Protein AF-A0A527XPR0-F1 (afdb_monomer)

Sequence (99 aa):
IDGFNDLVHQSSIYLTGLSDRNYFDVRAMRFEVQEDTLSSDPTSRSAKQPWVLPSFDYAYIPDTSVAGGQLSFNVNARVISRNRLDAVLTDIKNPDSIN

Secondary structure (DSSP, 8-state):
-TTTT-SEEEEEEEEEEEETTEEEEEEEEEEEE--SS-TTSTT-SGGG--EEEEEEEEEE--SS-BTTB---EEEEEE-------------TT-TT---

Foldseek 3Di:
DPCPPPQKDKDKDKDWDDDPFKIKIKMWMFMAGDDPDDPPDPPDCRVFGWGFHIKIWIKDWDPDADVNHTDIDIDIDGDTDGDDPPDPPPPPPDPPDDD

Mean predicted aligned error: 11.73 Å

Radius of gyration: 22.62 Å; Cα contacts (8 Å, |Δi|>4): 155; chains: 1; bounding box: 53×26×61 Å

pLDDT: mean 78.71, std 13.64, range [49.31, 96.5]

Structure (mmCIF, N/CA/C/O backbone):
data_AF-A0A527XPR0-F1
#
_entry.id   AF-A0A527XPR0-F1
#
loop_
_ato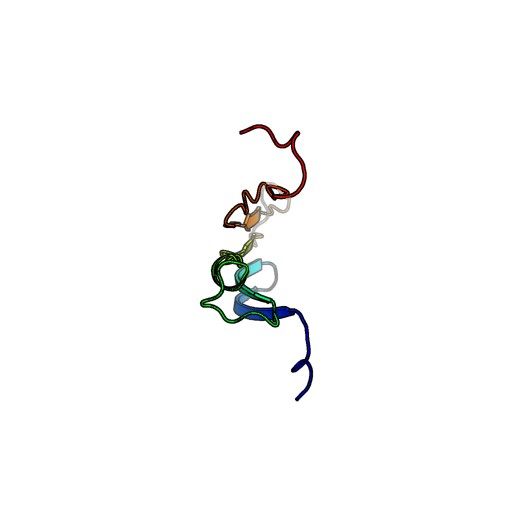m_site.group_PDB
_atom_site.id
_atom_site.type_symbol
_atom_site.label_atom_id
_atom_site.label_alt_id
_atom_site.label_comp_id
_atom_site.label_asym_id
_atom_site.label_entity_id
_atom_site.label_seq_id
_atom_site.pdbx_PDB_ins_code
_atom_site.Cartn_x
_atom_site.Cartn_y
_atom_site.Cartn_z
_atom_site.occupancy
_atom_site.B_iso_or_equiv
_atom_site.auth_seq_id
_atom_site.auth_comp_id
_atom_site.auth_asym_id
_atom_site.auth_atom_id
_atom_site.pdbx_PDB_model_num
ATOM 1 N N . ILE A 1 1 ? -9.382 -5.706 -28.405 1.00 66.50 1 ILE A N 1
ATOM 2 C CA . ILE A 1 1 ? -9.232 -5.670 -26.933 1.00 66.50 1 ILE A CA 1
ATOM 3 C C . ILE A 1 1 ? -8.922 -4.233 -26.588 1.00 66.50 1 ILE A C 1
ATOM 5 O O . ILE A 1 1 ? -8.079 -3.650 -27.262 1.00 66.50 1 ILE A O 1
ATOM 9 N N . ASP A 1 2 ? -9.653 -3.662 -25.641 1.00 77.75 2 ASP A N 1
ATOM 10 C CA . ASP A 1 2 ? -9.445 -2.274 -25.235 1.00 77.75 2 ASP A CA 1
ATOM 11 C C . ASP A 1 2 ? -8.067 -2.111 -24.574 1.00 77.75 2 ASP A C 1
ATOM 13 O O . ASP A 1 2 ? -7.602 -3.026 -23.894 1.00 77.75 2 ASP A O 1
ATOM 17 N N . GLY A 1 3 ? -7.387 -0.995 -24.840 1.00 70.12 3 GLY A N 1
ATOM 18 C CA . GLY A 1 3 ? -6.057 -0.687 -24.295 1.00 70.12 3 GLY A CA 1
ATOM 19 C C . GLY A 1 3 ? -4.876 -1.486 -24.868 1.00 70.12 3 GLY A C 1
ATOM 20 O O . GLY A 1 3 ? -3.742 -1.272 -24.464 1.00 70.12 3 GLY A O 1
ATOM 21 N N . PHE A 1 4 ? -5.081 -2.389 -25.838 1.00 75.00 4 PHE A N 1
ATOM 22 C CA . PHE A 1 4 ? -3.998 -3.230 -26.389 1.00 75.00 4 PHE A CA 1
ATOM 23 C C . PHE A 1 4 ? -2.815 -2.427 -26.971 1.00 75.00 4 PHE A C 1
ATOM 25 O O . PHE A 1 4 ? -1.663 -2.825 -26.808 1.00 75.00 4 PHE A O 1
ATOM 32 N N . ASN A 1 5 ? -3.103 -1.288 -27.609 1.00 79.50 5 ASN A N 1
ATOM 33 C CA . ASN A 1 5 ? -2.101 -0.405 -28.221 1.00 79.50 5 ASN A CA 1
ATOM 34 C C . ASN A 1 5 ? -1.617 0.707 -27.275 1.00 79.50 5 ASN A C 1
ATOM 36 O O . ASN A 1 5 ? -0.994 1.667 -27.731 1.00 79.50 5 ASN A O 1
ATOM 40 N N . ASP A 1 6 ? -1.942 0.630 -25.983 1.00 82.69 6 ASP A N 1
ATOM 41 C CA . ASP A 1 6 ? -1.525 1.656 -25.038 1.00 82.69 6 ASP A CA 1
ATOM 42 C C . ASP A 1 6 ? -0.013 1.595 -24.825 1.00 82.69 6 ASP A C 1
ATOM 44 O O . ASP A 1 6 ? 0.582 0.529 -24.655 1.00 82.69 6 ASP A O 1
ATOM 48 N N . LEU A 1 7 ? 0.606 2.774 -24.795 1.00 78.88 7 LEU A N 1
ATOM 49 C CA . LEU A 1 7 ? 2.042 2.921 -24.573 1.00 78.88 7 LEU A CA 1
ATOM 50 C C . LEU A 1 7 ? 2.468 2.419 -23.186 1.00 78.88 7 LEU A C 1
ATOM 52 O O . LEU A 1 7 ? 3.611 2.011 -23.000 1.00 78.88 7 LEU A O 1
ATOM 56 N N . VAL A 1 8 ? 1.572 2.472 -22.199 1.00 80.81 8 VAL A N 1
ATOM 57 C CA . VAL A 1 8 ? 1.853 2.080 -20.816 1.00 80.81 8 VAL A CA 1
ATOM 58 C C . VAL A 1 8 ? 0.783 1.117 -20.329 1.00 80.81 8 VAL A C 1
ATOM 60 O O . VAL A 1 8 ? -0.395 1.457 -20.293 1.00 80.81 8 VAL A O 1
ATOM 63 N N . HIS A 1 9 ? 1.219 -0.052 -19.875 1.00 82.12 9 HIS A N 1
ATOM 64 C CA . HIS A 1 9 ? 0.389 -1.072 -19.248 1.00 82.12 9 HIS A CA 1
ATOM 65 C C . HIS A 1 9 ? 0.656 -1.101 -17.752 1.00 82.12 9 HIS A C 1
ATOM 67 O O . HIS A 1 9 ? 1.803 -1.131 -17.308 1.00 82.12 9 HIS A O 1
ATOM 73 N N . GLN A 1 10 ? -0.405 -1.107 -16.954 1.00 84.25 10 GLN A N 1
ATOM 74 C CA . GLN A 1 10 ? -0.304 -1.168 -15.501 1.00 84.25 10 GLN A CA 1
ATOM 75 C C . GLN A 1 10 ? -0.953 -2.450 -14.989 1.00 84.25 10 GLN A C 1
ATOM 77 O O . GLN A 1 10 ? -2.150 -2.664 -15.155 1.00 84.25 10 GLN A O 1
ATOM 82 N N . SER A 1 11 ? -0.173 -3.266 -14.288 1.00 85.44 11 SER A N 1
ATOM 83 C CA . SER A 1 11 ? -0.670 -4.411 -13.525 1.00 85.44 11 SER A CA 1
ATOM 84 C C . SER A 1 11 ? -0.683 -4.072 -12.038 1.00 85.44 11 SER A C 1
ATOM 86 O O . SER A 1 11 ? 0.304 -3.557 -11.513 1.00 85.44 11 SER A O 1
ATOM 88 N N . SER A 1 12 ? -1.775 -4.374 -11.336 1.00 87.88 12 SER A N 1
ATOM 89 C CA . SER A 1 12 ? -1.876 -4.148 -9.891 1.00 87.88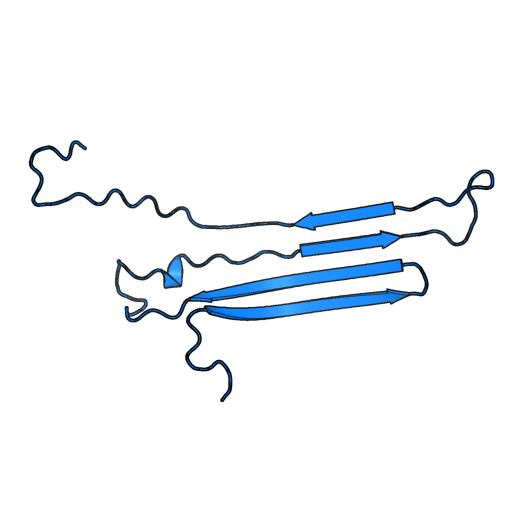 12 SER A CA 1
ATOM 90 C C . SER A 1 12 ? -2.502 -5.326 -9.163 1.00 87.88 12 SER A C 1
ATOM 92 O O . SER A 1 12 ? -3.502 -5.875 -9.616 1.00 87.88 12 SER A O 1
ATOM 94 N N . ILE A 1 13 ? -1.953 -5.638 -7.992 1.00 90.19 13 ILE A N 1
ATOM 95 C CA . ILE A 1 13 ? -2.565 -6.522 -6.999 1.00 90.19 13 ILE A CA 1
ATOM 96 C C . ILE A 1 13 ? -2.798 -5.720 -5.724 1.00 90.19 13 ILE A C 1
ATOM 98 O O . ILE A 1 13 ? -1.956 -4.907 -5.335 1.00 90.19 13 ILE A O 1
ATOM 102 N N . TYR A 1 14 ? -3.948 -5.921 -5.093 1.00 93.44 14 TYR A N 1
ATOM 103 C CA . TYR A 1 14 ? -4.326 -5.180 -3.900 1.00 93.44 14 TYR A CA 1
ATOM 104 C C . TYR A 1 14 ? -5.164 -6.027 -2.950 1.00 93.44 14 TYR A C 1
ATOM 106 O O . TYR A 1 14 ? -5.827 -6.982 -3.359 1.00 93.44 14 TYR A O 1
ATOM 114 N N . LEU A 1 15 ? -5.124 -5.644 -1.677 1.00 95.44 15 LEU A N 1
ATOM 115 C CA . LEU A 1 15 ? -6.026 -6.115 -0.640 1.00 95.44 15 LEU A CA 1
ATOM 116 C C . LEU A 1 15 ? -6.552 -4.896 0.113 1.00 95.44 15 LEU A C 1
ATOM 118 O O . LEU A 1 15 ? -5.775 -4.121 0.669 1.00 95.44 15 LEU A O 1
ATOM 122 N N . THR A 1 16 ? -7.873 -4.768 0.143 1.00 96.50 16 THR A N 1
ATOM 123 C CA . THR A 1 16 ? -8.569 -3.689 0.841 1.00 96.50 16 THR A CA 1
ATOM 124 C C . THR A 1 16 ? -9.489 -4.301 1.885 1.00 96.50 16 THR A C 1
ATOM 126 O O . THR A 1 16 ? -10.242 -5.230 1.585 1.00 96.50 16 THR A O 1
ATOM 129 N N . GLY A 1 17 ? -9.452 -3.772 3.103 1.00 96.25 17 GLY A N 1
ATOM 130 C CA . GLY A 1 17 ? -10.447 -4.055 4.130 1.00 96.25 17 GLY A CA 1
ATOM 131 C C . GLY A 1 17 ? -11.175 -2.784 4.518 1.00 96.25 17 GLY A C 1
ATOM 132 O O . GLY A 1 17 ? -10.545 -1.764 4.792 1.00 96.25 17 GLY A O 1
ATOM 133 N N . LEU A 1 18 ? -12.501 -2.863 4.551 1.00 96.00 18 LEU A N 1
ATOM 134 C CA . LEU A 1 18 ? -13.379 -1.775 4.959 1.00 96.00 18 LEU A CA 1
ATOM 135 C C . LEU A 1 18 ? -14.168 -2.198 6.197 1.00 96.00 18 LEU A C 1
ATOM 137 O O . LEU A 1 18 ? -14.630 -3.332 6.307 1.00 96.00 18 LEU A O 1
ATOM 141 N N . SER A 1 19 ? -14.329 -1.256 7.110 1.00 91.06 19 SER A N 1
ATOM 142 C CA . SER A 1 19 ? -15.214 -1.305 8.269 1.00 91.06 19 SER A CA 1
ATOM 143 C C . SER A 1 19 ? -15.822 0.092 8.432 1.00 91.06 19 SER A C 1
ATOM 145 O O . SER A 1 19 ? -15.305 1.039 7.844 1.00 91.06 19 SER 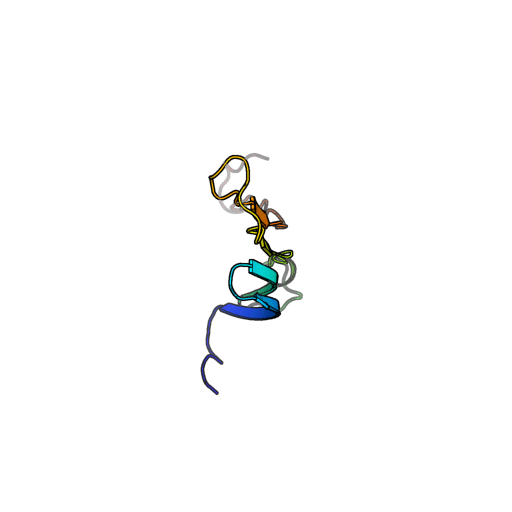A O 1
ATOM 147 N N . ASP A 1 20 ? -16.895 0.244 9.213 1.00 90.12 20 ASP A N 1
ATOM 148 C CA . ASP A 1 20 ? -17.680 1.489 9.313 1.00 90.12 20 ASP A CA 1
ATOM 149 C C . ASP A 1 20 ? -16.827 2.765 9.341 1.00 90.12 20 ASP A C 1
ATOM 151 O O . ASP A 1 20 ? -17.090 3.719 8.611 1.00 90.12 20 ASP A O 1
ATOM 155 N N . ARG A 1 21 ? -15.793 2.780 10.190 1.00 91.50 21 ARG A N 1
ATOM 156 C CA . ARG A 1 21 ? -14.953 3.961 10.445 1.00 91.50 21 ARG A CA 1
ATOM 157 C C . ARG A 1 21 ? -13.472 3.730 10.156 1.00 91.50 21 ARG A C 1
ATOM 159 O O . ARG A 1 21 ? -12.664 4.624 10.389 1.00 91.50 21 ARG A O 1
ATOM 166 N N . ASN A 1 22 ? -13.119 2.537 9.682 1.00 93.75 22 ASN A N 1
ATOM 167 C CA . ASN A 1 22 ? -11.738 2.087 9.543 1.00 93.75 22 ASN A CA 1
ATOM 168 C C . ASN A 1 22 ? -11.514 1.500 8.155 1.00 93.75 22 ASN A C 1
ATOM 170 O O . ASN A 1 22 ? -12.379 0.806 7.621 1.00 93.75 22 ASN A O 1
ATOM 174 N N . TYR A 1 23 ? -10.327 1.705 7.602 1.00 96.06 23 TYR A N 1
ATOM 175 C CA . TYR A 1 23 ? -9.926 1.010 6.389 1.00 96.06 23 TYR A CA 1
ATOM 176 C C . TYR A 1 23 ? -8.448 0.663 6.425 1.00 96.06 23 TYR A C 1
ATOM 178 O O . TYR A 1 23 ? -7.648 1.339 7.075 1.00 96.06 23 TYR A O 1
ATOM 186 N N . PHE A 1 24 ? -8.096 -0.377 5.682 1.00 96.19 24 PHE A N 1
ATOM 187 C CA . PHE A 1 24 ? -6.725 -0.620 5.272 1.00 96.19 24 PHE A CA 1
ATOM 188 C C . PHE A 1 24 ? -6.689 -0.886 3.767 1.00 96.19 24 PHE A C 1
ATOM 190 O O . PHE A 1 24 ? -7.574 -1.558 3.233 1.00 96.19 24 PHE A O 1
ATOM 197 N N . ASP A 1 25 ? -5.663 -0.378 3.095 1.00 95.56 25 ASP A N 1
ATOM 198 C CA . ASP A 1 25 ? -5.348 -0.693 1.705 1.00 95.56 25 ASP A CA 1
ATOM 199 C C . ASP A 1 25 ? -3.865 -1.038 1.602 1.00 95.56 25 ASP A C 1
ATOM 201 O O . ASP A 1 25 ? -3.003 -0.327 2.122 1.00 95.56 25 ASP A O 1
ATOM 205 N N . VAL A 1 26 ? -3.565 -2.146 0.933 1.00 93.06 26 VAL A N 1
ATOM 206 C CA . VAL A 1 26 ? -2.211 -2.460 0.486 1.00 93.06 26 VAL A CA 1
ATOM 207 C C . VAL A 1 26 ? -2.242 -2.783 -0.996 1.00 93.06 26 VAL A C 1
ATOM 209 O O . VAL A 1 26 ? -3.059 -3.587 -1.448 1.00 93.06 26 VAL A O 1
ATOM 212 N N . ARG A 1 27 ? -1.344 -2.170 -1.768 1.00 91.50 27 ARG A N 1
ATOM 213 C CA . ARG A 1 27 ? -1.327 -2.303 -3.227 1.00 91.50 27 ARG A CA 1
ATOM 214 C C . ARG A 1 27 ? 0.083 -2.348 -3.769 1.00 91.50 27 ARG A C 1
ATOM 216 O O . ARG A 1 27 ? 0.853 -1.430 -3.533 1.00 91.50 27 ARG A O 1
ATOM 223 N N . ALA A 1 28 ? 0.390 -3.362 -4.569 1.00 86.75 28 ALA A N 1
ATOM 224 C CA . ALA A 1 28 ? 1.614 -3.429 -5.361 1.00 86.75 28 ALA A CA 1
ATOM 225 C C . ALA A 1 28 ? 1.293 -3.201 -6.842 1.00 86.75 28 ALA A C 1
ATOM 227 O O . ALA A 1 28 ? 0.269 -3.673 -7.345 1.00 86.75 28 ALA A O 1
ATOM 228 N N . MET A 1 29 ? 2.161 -2.467 -7.542 1.00 84.44 29 MET A N 1
ATOM 229 C CA . MET A 1 29 ? 1.942 -2.082 -8.936 1.00 84.44 29 MET A CA 1
ATOM 230 C C . MET A 1 29 ? 3.192 -2.346 -9.778 1.00 84.44 29 MET A C 1
ATOM 232 O O . MET A 1 29 ? 4.321 -2.083 -9.363 1.00 84.44 29 MET A O 1
ATOM 236 N N . ARG A 1 30 ? 2.986 -2.822 -11.002 1.00 79.88 30 ARG A N 1
ATOM 237 C CA . ARG A 1 30 ? 4.019 -2.931 -12.030 1.00 79.88 30 ARG A CA 1
ATOM 238 C C . ARG A 1 30 ? 3.579 -2.141 -13.251 1.00 79.88 30 ARG A C 1
ATOM 240 O O . ARG A 1 30 ? 2.445 -2.286 -13.699 1.00 79.88 30 ARG A O 1
ATOM 247 N N . PHE A 1 31 ? 4.487 -1.327 -13.768 1.00 78.38 31 PHE A N 1
ATOM 248 C CA . PHE A 1 31 ? 4.283 -0.558 -14.986 1.00 78.38 31 PHE A CA 1
ATOM 249 C C . PHE A 1 31 ? 5.173 -1.130 -16.079 1.00 78.38 31 PHE A C 1
ATOM 251 O O . PHE A 1 31 ? 6.355 -1.375 -15.839 1.00 78.38 31 PHE A O 1
ATOM 258 N N . GLU A 1 32 ? 4.598 -1.324 -17.257 1.00 77.38 32 GLU A N 1
ATOM 259 C CA . GLU A 1 32 ? 5.289 -1.764 -18.456 1.00 77.38 32 GLU A CA 1
ATOM 260 C C . GLU A 1 32 ? 5.109 -0.716 -19.550 1.00 77.38 32 GLU A C 1
ATOM 262 O O . GLU A 1 32 ? 3.989 -0.315 -19.848 1.00 77.38 32 GLU A O 1
ATOM 267 N N . VAL A 1 33 ? 6.209 -0.222 -20.112 1.00 76.69 33 VAL A N 1
ATOM 268 C CA . VAL A 1 33 ? 6.181 0.700 -21.254 1.00 76.69 33 VAL A CA 1
ATOM 269 C C . VAL A 1 33 ? 6.405 -0.131 -22.509 1.00 76.69 33 VAL A C 1
ATOM 271 O O . VAL A 1 33 ? 7.448 -0.780 -22.616 1.00 76.69 33 VAL A O 1
ATOM 274 N N . GLN A 1 34 ? 5.442 -0.122 -23.431 1.00 71.69 34 GLN A N 1
ATOM 275 C CA . GLN A 1 34 ? 5.638 -0.703 -24.755 1.00 71.69 34 GLN A CA 1
ATOM 276 C C . GLN A 1 34 ? 6.680 0.124 -25.506 1.00 71.69 34 GLN A C 1
ATOM 278 O O . GLN A 1 34 ? 6.603 1.351 -25.569 1.00 71.69 34 GLN A O 1
ATOM 283 N N . GLU A 1 35 ? 7.665 -0.557 -26.069 1.00 73.50 35 GLU A N 1
ATOM 284 C CA . GLU A 1 35 ? 8.705 0.036 -26.897 1.00 73.50 35 GLU A CA 1
ATOM 285 C C . GLU A 1 35 ? 8.931 -0.838 -28.129 1.00 73.50 35 GLU A C 1
ATOM 287 O O . GLU A 1 35 ? 8.629 -2.030 -28.142 1.00 73.50 35 GLU A O 1
ATOM 292 N N . ASP A 1 36 ? 9.446 -0.221 -29.180 1.00 73.12 36 ASP A N 1
ATOM 293 C CA . ASP A 1 36 ? 9.755 -0.822 -30.475 1.00 73.12 36 ASP A CA 1
ATOM 294 C C . ASP A 1 36 ? 11.149 -1.475 -30.520 1.00 73.12 36 ASP A C 1
ATOM 296 O O . ASP A 1 36 ? 11.556 -2.020 -31.548 1.00 73.12 36 ASP A O 1
ATOM 300 N N . THR A 1 37 ? 11.870 -1.474 -29.394 1.00 76.19 37 THR A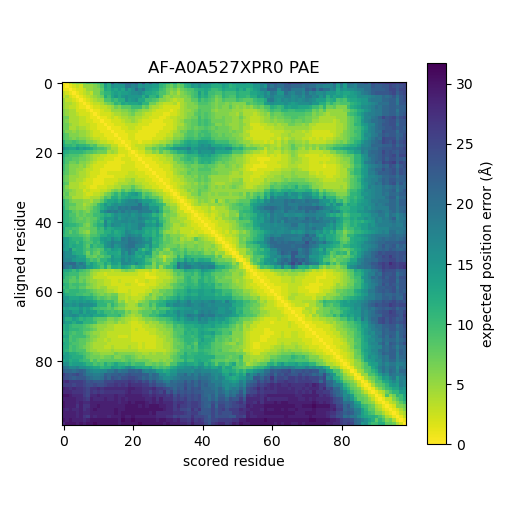 N 1
ATOM 301 C CA . THR A 1 37 ? 13.168 -2.138 -29.234 1.00 76.19 37 THR A CA 1
ATOM 302 C C . THR A 1 37 ? 13.013 -3.499 -28.555 1.00 76.19 37 THR A C 1
ATOM 304 O O . THR A 1 37 ? 12.225 -3.678 -27.626 1.00 76.19 37 THR A O 1
ATOM 307 N N . LEU A 1 38 ? 13.774 -4.496 -29.017 1.00 76.81 38 LEU A N 1
ATOM 308 C CA . LEU A 1 38 ? 13.801 -5.813 -28.375 1.00 76.81 38 LEU A CA 1
ATOM 309 C C . LEU A 1 38 ? 14.439 -5.708 -26.985 1.00 76.81 38 LEU A C 1
ATOM 311 O O . LEU A 1 38 ? 15.370 -4.938 -26.782 1.00 76.81 38 LEU A O 1
ATOM 315 N N . SER A 1 39 ? 14.024 -6.551 -26.039 1.00 72.50 39 SER A N 1
ATOM 316 C CA . SER A 1 39 ? 14.577 -6.568 -24.674 1.00 72.50 39 SER A CA 1
ATOM 317 C C . SER A 1 39 ? 16.075 -6.908 -24.599 1.00 72.50 39 SER A C 1
ATOM 319 O O . SER A 1 39 ? 16.718 -6.627 -23.589 1.00 72.50 39 SER A O 1
ATOM 321 N N . SER A 1 40 ? 16.646 -7.489 -25.659 1.00 75.25 40 SER A N 1
ATOM 322 C CA . SER A 1 40 ? 18.089 -7.709 -25.822 1.00 75.25 40 SER A CA 1
ATOM 323 C C . SER A 1 40 ? 18.854 -6.477 -26.323 1.00 75.25 40 SER A C 1
ATOM 325 O O . SER A 1 40 ? 20.084 -6.495 -26.337 1.00 75.25 40 SER A O 1
ATOM 327 N N . ASP A 1 41 ? 18.154 -5.439 -26.785 1.00 76.69 41 ASP A N 1
ATOM 328 C CA . ASP A 1 41 ? 18.752 -4.201 -27.275 1.00 76.69 41 ASP A CA 1
ATOM 329 C C . ASP A 1 41 ? 19.273 -3.363 -26.089 1.00 76.69 41 ASP A C 1
ATOM 331 O O . ASP A 1 41 ? 18.522 -3.091 -25.149 1.00 76.69 41 ASP A O 1
ATOM 335 N N . PRO A 1 42 ? 20.542 -2.917 -26.091 1.00 71.38 42 PRO A N 1
ATOM 336 C CA . PRO A 1 42 ? 21.108 -2.125 -24.994 1.00 71.38 42 PRO A CA 1
ATOM 337 C C . PRO A 1 42 ? 20.410 -0.766 -24.778 1.00 71.38 42 PRO A C 1
ATOM 339 O O . PRO A 1 42 ? 20.488 -0.188 -23.683 1.00 71.38 42 PRO A O 1
ATOM 342 N N . THR A 1 43 ? 19.702 -0.254 -25.789 1.00 75.25 43 THR A N 1
ATOM 343 C CA . THR A 1 43 ? 18.887 0.965 -25.698 1.00 75.25 43 THR A CA 1
ATOM 344 C C . THR A 1 43 ? 17.512 0.723 -25.069 1.00 75.25 43 THR A C 1
ATOM 346 O O . THR A 1 43 ? 16.902 1.686 -24.592 1.00 75.25 43 THR A O 1
ATOM 349 N N . SER A 1 44 ? 17.080 -0.542 -24.951 1.00 76.38 44 SER A N 1
ATOM 350 C CA . SER A 1 44 ? 15.801 -0.925 -24.348 1.00 76.38 44 SER A CA 1
ATOM 351 C C . SER A 1 44 ? 15.666 -0.411 -22.914 1.00 76.38 44 SER A C 1
ATOM 353 O O . SER A 1 44 ? 16.619 -0.349 -22.112 1.00 76.38 44 SER A O 1
ATOM 355 N N . ARG A 1 45 ? 14.441 -0.006 -22.585 1.00 70.75 45 ARG A N 1
ATOM 356 C CA . ARG A 1 45 ? 14.025 0.449 -21.259 1.00 70.75 45 ARG A CA 1
ATOM 357 C C . ARG A 1 45 ? 13.343 -0.654 -20.461 1.00 70.75 45 ARG A C 1
ATOM 359 O O . ARG A 1 45 ? 13.178 -0.466 -19.262 1.00 70.75 45 ARG A O 1
ATOM 366 N N . SER A 1 46 ? 13.014 -1.791 -21.067 1.00 68.12 46 SER A N 1
ATOM 367 C CA . SER A 1 46 ? 12.276 -2.908 -20.472 1.00 68.12 46 SER A CA 1
ATOM 368 C C . SER A 1 46 ? 12.904 -3.382 -19.157 1.00 68.12 46 SER A C 1
ATOM 370 O O . SER A 1 46 ? 12.241 -3.411 -18.121 1.00 68.12 46 SER A O 1
ATOM 372 N N . ALA A 1 47 ? 14.225 -3.600 -19.131 1.00 61.06 47 ALA A N 1
ATOM 373 C CA . ALA A 1 47 ? 14.963 -3.966 -17.911 1.00 61.06 47 ALA A CA 1
ATOM 374 C C . ALA A 1 47 ? 15.122 -2.815 -16.888 1.00 61.06 47 ALA A C 1
ATOM 376 O O . ALA A 1 47 ? 15.627 -3.015 -15.782 1.00 61.06 47 ALA A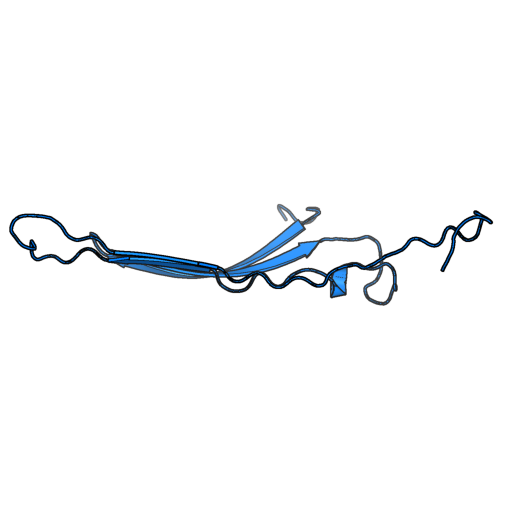 O 1
ATOM 377 N N . LYS A 1 48 ? 14.732 -1.592 -17.256 1.00 66.94 48 LYS A N 1
ATOM 378 C CA . LYS A 1 48 ? 14.914 -0.350 -16.485 1.00 66.94 48 LYS A CA 1
ATOM 379 C C . LYS A 1 48 ? 13.594 0.183 -15.915 1.00 66.94 48 LYS A C 1
ATOM 381 O O . LYS A 1 48 ? 13.603 1.183 -15.197 1.00 66.94 48 LYS A O 1
ATOM 386 N N . GLN A 1 49 ? 12.470 -0.465 -16.221 1.00 66.88 49 GLN A N 1
ATOM 387 C CA . GLN A 1 49 ? 11.146 -0.070 -15.745 1.00 66.88 49 GLN A CA 1
ATOM 388 C C . GLN A 1 49 ? 11.005 -0.324 -14.231 1.00 66.88 49 GLN A C 1
ATOM 390 O O . GLN A 1 49 ? 11.475 -1.346 -13.722 1.00 66.88 49 GLN A O 1
ATOM 395 N N . PRO A 1 50 ? 10.403 0.614 -13.475 1.00 59.81 50 PRO A N 1
ATOM 396 C CA . PRO A 1 50 ? 10.353 0.531 -12.023 1.00 59.81 50 PRO A CA 1
ATOM 397 C C . PRO A 1 50 ? 9.352 -0.526 -11.550 1.00 59.81 50 PRO A C 1
ATOM 399 O O . PRO A 1 50 ? 8.211 -0.591 -12.010 1.00 59.81 50 PRO A O 1
ATOM 402 N N . TRP A 1 51 ? 9.747 -1.284 -10.530 1.00 61.03 51 TRP A N 1
ATOM 403 C CA . TRP A 1 51 ? 8.793 -1.976 -9.672 1.00 61.03 51 TRP A CA 1
ATOM 404 C C . TRP A 1 51 ? 8.257 -0.957 -8.668 1.00 61.03 51 TRP A C 1
ATOM 406 O O . TRP A 1 51 ? 9.003 -0.453 -7.823 1.00 61.03 51 TRP A O 1
ATOM 416 N N . VAL A 1 52 ? 6.970 -0.619 -8.765 1.00 61.06 52 VAL A N 1
ATOM 417 C CA . VAL A 1 52 ? 6.332 0.259 -7.783 1.00 61.06 52 VAL A CA 1
ATOM 418 C C . VAL A 1 52 ? 5.930 -0.611 -6.597 1.00 61.06 52 VAL A C 1
ATOM 420 O O . VAL A 1 52 ? 4.894 -1.275 -6.573 1.00 61.06 52 VAL A O 1
ATOM 423 N N . LEU A 1 53 ? 6.859 -0.644 -5.642 1.00 66.38 53 LEU A N 1
ATOM 424 C CA . LEU A 1 53 ? 6.758 -1.327 -4.359 1.00 66.38 53 LEU A CA 1
ATOM 425 C C . LEU A 1 53 ? 5.515 -0.856 -3.579 1.00 66.38 53 LEU A C 1
ATOM 427 O O . LEU A 1 53 ? 4.991 0.228 -3.862 1.00 66.38 53 LEU A O 1
ATOM 431 N N . PRO A 1 54 ? 5.003 -1.679 -2.643 1.00 65.69 54 PRO A N 1
ATOM 432 C CA . PRO A 1 54 ? 3.642 -1.527 -2.162 1.00 65.69 54 PRO A CA 1
ATOM 433 C C . PRO A 1 54 ? 3.365 -0.151 -1.542 1.00 65.69 54 PRO A C 1
ATOM 435 O O . PRO A 1 54 ? 4.183 0.374 -0.782 1.00 65.69 54 PRO A O 1
ATOM 438 N N . SER A 1 55 ? 2.206 0.426 -1.863 1.00 82.50 55 SER A N 1
ATOM 439 C CA . SER A 1 55 ? 1.594 1.482 -1.058 1.00 82.50 55 SER A CA 1
ATOM 440 C C . SER A 1 55 ? 0.782 0.847 0.063 1.00 82.50 55 SER A C 1
ATOM 442 O O . SER A 1 55 ? 0.141 -0.185 -0.146 1.00 82.50 55 SER A O 1
ATOM 444 N N . PHE A 1 56 ? 0.833 1.460 1.239 1.00 88.56 56 PHE A N 1
ATOM 445 C CA . PHE A 1 56 ? 0.053 1.083 2.406 1.00 88.56 56 PHE A CA 1
ATOM 446 C C . PHE A 1 56 ? -0.649 2.312 2.969 1.00 88.56 56 PHE A C 1
ATOM 448 O O . PHE A 1 56 ? 0.002 3.316 3.270 1.00 88.56 56 PHE A O 1
ATOM 455 N N . ASP A 1 57 ? -1.956 2.192 3.153 1.00 93.56 57 ASP A N 1
ATOM 456 C CA . ASP A 1 57 ? -2.816 3.210 3.734 1.00 93.56 57 ASP A CA 1
ATOM 457 C C . ASP A 1 57 ? -3.655 2.587 4.847 1.00 93.56 57 ASP A C 1
ATOM 459 O O . ASP A 1 57 ? -4.235 1.513 4.679 1.00 93.56 57 ASP A O 1
ATOM 463 N N . TYR A 1 58 ? -3.7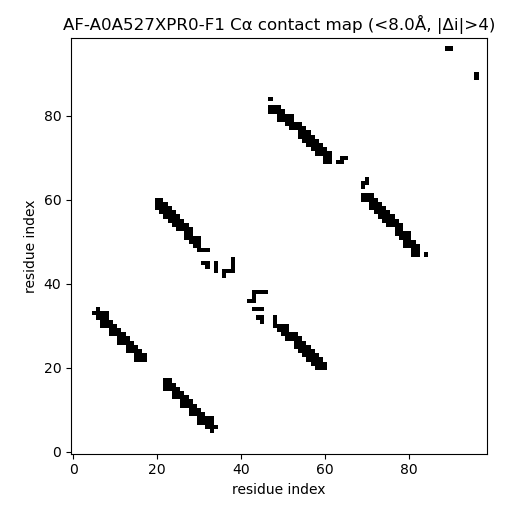20 3.253 5.997 1.00 93.75 58 TYR A N 1
ATOM 464 C CA . TYR A 1 58 ? -4.485 2.782 7.145 1.00 93.75 58 TYR A CA 1
ATOM 465 C C . TYR A 1 58 ? -5.118 3.940 7.902 1.00 93.75 58 TYR A C 1
ATOM 467 O O . TYR A 1 58 ? -4.429 4.891 8.282 1.00 93.75 58 TYR A O 1
ATOM 475 N N . ALA A 1 59 ? -6.415 3.822 8.174 1.00 95.75 59 ALA A N 1
ATOM 476 C CA . ALA A 1 59 ? -7.122 4.704 9.087 1.00 95.75 59 ALA A CA 1
ATOM 477 C C . ALA A 1 59 ? -7.808 3.894 10.183 1.00 95.75 59 ALA A C 1
ATOM 479 O O . ALA A 1 59 ? -8.544 2.943 9.905 1.00 95.75 59 ALA A O 1
ATOM 480 N N . TYR A 1 60 ? -7.577 4.312 11.426 1.00 93.69 60 TYR A N 1
ATOM 481 C CA . TYR A 1 60 ? -8.180 3.720 12.608 1.00 93.69 60 TYR A CA 1
ATOM 482 C C . TYR A 1 60 ? -8.788 4.785 13.514 1.00 93.69 60 TYR A C 1
ATOM 484 O O . TYR A 1 60 ? -8.120 5.729 13.944 1.00 93.69 60 TYR A O 1
ATOM 492 N N . ILE A 1 61 ? -10.063 4.608 13.824 1.00 93.81 61 ILE A N 1
ATOM 493 C CA . ILE A 1 61 ? -10.858 5.450 14.697 1.00 93.81 61 ILE A CA 1
ATOM 494 C C . ILE A 1 61 ? -11.497 4.529 15.742 1.00 93.81 61 ILE A C 1
ATOM 496 O O . ILE A 1 61 ? -12.427 3.790 15.416 1.00 93.81 61 ILE A O 1
ATOM 500 N N . PRO A 1 62 ? -11.017 4.554 16.998 1.00 90.44 62 PRO A N 1
ATOM 501 C CA . PRO A 1 62 ? -11.629 3.795 18.078 1.00 90.44 62 PRO A CA 1
ATOM 502 C C . PRO A 1 62 ? -13.107 4.158 18.273 1.00 90.44 62 PRO A C 1
ATOM 504 O O . PRO A 1 62 ? -13.520 5.311 18.095 1.00 90.44 62 PRO A O 1
ATOM 507 N N . ASP A 1 63 ? -13.897 3.180 18.709 1.00 89.81 63 ASP A N 1
ATOM 508 C CA . ASP A 1 63 ? -15.314 3.396 19.029 1.00 89.81 63 ASP A CA 1
ATOM 509 C C . ASP A 1 63 ? -15.501 4.222 20.306 1.00 89.81 63 ASP A C 1
ATOM 511 O O . ASP A 1 63 ? -16.468 4.971 20.441 1.00 89.81 63 ASP A O 1
ATOM 515 N N . THR A 1 64 ? -14.542 4.146 21.229 1.00 90.94 64 THR A N 1
ATOM 516 C CA . THR A 1 64 ? -14.596 4.859 22.505 1.00 90.94 64 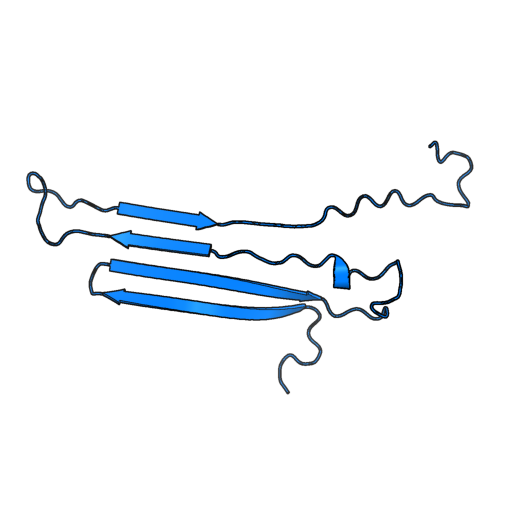THR A CA 1
ATOM 517 C C . THR A 1 64 ? -14.034 6.273 22.380 1.00 90.94 64 THR A C 1
ATOM 519 O O . THR A 1 64 ? -12.922 6.481 21.891 1.00 90.94 64 THR A O 1
ATOM 522 N N . SER A 1 65 ? -14.775 7.253 22.902 1.00 90.69 65 SER A N 1
ATOM 523 C CA . SER A 1 65 ? -14.294 8.628 23.045 1.00 90.69 65 SER A CA 1
ATOM 524 C C . SER A 1 65 ? -13.122 8.716 24.025 1.00 90.69 65 SER A C 1
ATOM 526 O O . SER A 1 65 ? -13.177 8.138 25.112 1.00 90.69 65 SER A O 1
ATOM 528 N N . VAL A 1 66 ? -12.112 9.519 23.701 1.00 90.06 66 VAL A N 1
ATOM 529 C CA . VAL A 1 66 ? -10.973 9.799 24.585 1.00 90.06 66 VAL A CA 1
ATOM 530 C C . VAL A 1 66 ? -11.140 11.206 25.143 1.00 90.06 66 VAL A C 1
ATOM 532 O O . VAL A 1 66 ? -11.178 12.170 24.383 1.00 90.06 66 VAL A O 1
ATOM 535 N N . ALA A 1 67 ? -11.291 11.325 26.466 1.00 92.62 67 ALA A N 1
ATOM 536 C CA . ALA A 1 67 ? -11.533 12.600 27.157 1.00 92.62 67 ALA A CA 1
ATOM 537 C C . ALA A 1 67 ? -12.707 13.426 26.574 1.00 92.62 67 ALA A C 1
ATOM 539 O O . ALA A 1 67 ? -12.660 14.652 26.538 1.00 92.62 67 ALA A O 1
ATOM 540 N N . GLY A 1 68 ? -13.758 12.752 26.090 1.00 93.31 68 GLY A N 1
ATOM 541 C CA . GLY A 1 68 ? -14.926 13.391 25.466 1.00 93.31 68 GLY A CA 1
ATOM 542 C C . GLY A 1 68 ? -14.741 13.793 23.996 1.00 93.31 68 GLY A C 1
ATOM 543 O O . GLY A 1 68 ? -15.684 14.285 23.384 1.00 93.31 68 GLY A O 1
ATOM 544 N N . GLY A 1 69 ? -13.560 13.561 23.414 1.00 91.31 69 GLY A N 1
ATOM 545 C CA . GLY A 1 69 ? -13.264 13.787 21.999 1.00 91.31 69 GLY A CA 1
ATOM 546 C C . GLY A 1 69 ? -13.128 12.494 21.189 1.00 91.31 69 GLY A C 1
ATOM 547 O O . GLY A 1 69 ? -13.136 11.384 21.727 1.00 91.31 69 GLY A O 1
ATOM 548 N N . GLN A 1 70 ? -12.978 12.641 19.871 1.00 93.25 70 GLN A N 1
ATOM 549 C CA . GLN A 1 70 ? -12.648 11.546 18.958 1.00 93.25 70 GLN A CA 1
ATOM 550 C C . GLN A 1 70 ? -11.139 11.511 18.718 1.00 93.25 70 GLN A C 1
ATOM 552 O O . GLN A 1 70 ? -10.532 12.533 18.404 1.00 93.25 70 GLN A O 1
ATOM 557 N N . LEU A 1 71 ? -10.553 10.322 18.821 1.00 93.44 71 LEU A N 1
ATOM 558 C CA . LEU A 1 71 ? -9.176 10.067 18.422 1.00 93.44 71 LEU A CA 1
ATOM 559 C C . LEU A 1 71 ? -9.163 9.406 17.042 1.00 93.44 71 LEU A C 1
ATOM 561 O O . LEU A 1 71 ? -9.975 8.523 16.783 1.00 93.44 71 LEU A O 1
ATOM 565 N N . SER A 1 72 ? -8.249 9.813 16.166 1.00 93.44 72 SER A N 1
ATOM 566 C CA . SER A 1 72 ? -8.074 9.226 14.835 1.00 93.44 72 SER A CA 1
ATOM 567 C C . SER A 1 72 ? -6.589 9.033 14.545 1.00 93.44 72 SER A C 1
ATOM 569 O O . SER A 1 72 ? -5.775 9.913 14.831 1.00 93.44 72 SER A O 1
ATOM 571 N N . PHE A 1 73 ? -6.250 7.883 13.969 1.00 94.50 73 PHE A N 1
ATOM 572 C CA . PHE A 1 73 ? -4.912 7.538 13.508 1.00 94.50 73 PHE A CA 1
ATOM 573 C C . PHE A 1 73 ? -4.946 7.341 12.000 1.00 94.50 73 PHE A C 1
ATOM 575 O O . PHE A 1 73 ? -5.741 6.547 11.506 1.00 94.50 73 PHE A O 1
ATOM 582 N N . ASN A 1 74 ? -4.066 8.038 11.284 1.00 95.88 74 ASN A N 1
ATOM 583 C CA . ASN A 1 74 ? -3.935 7.925 9.837 1.00 95.88 74 ASN A CA 1
ATOM 584 C C . ASN A 1 74 ? -2.468 7.690 9.502 1.00 95.88 74 ASN A C 1
ATOM 586 O O . ASN A 1 74 ? -1.599 8.441 9.951 1.00 95.88 74 ASN A O 1
ATOM 590 N N . VAL A 1 75 ? -2.198 6.643 8.731 1.00 93.94 75 VAL A N 1
ATOM 591 C CA . VAL A 1 75 ? -0.851 6.252 8.324 1.00 93.94 75 VAL A CA 1
ATOM 592 C C . VAL A 1 75 ? -0.842 6.031 6.820 1.00 93.94 75 VAL A C 1
ATOM 594 O O . VAL A 1 75 ? -1.682 5.308 6.293 1.00 93.94 75 VAL A O 1
ATOM 597 N N . ASN A 1 76 ? 0.142 6.628 6.154 1.00 93.75 76 ASN A N 1
ATOM 598 C CA . ASN A 1 76 ? 0.482 6.352 4.765 1.00 93.75 76 ASN A CA 1
ATOM 599 C C . ASN A 1 76 ? 1.964 5.972 4.693 1.00 93.75 76 ASN A C 1
ATOM 601 O O . ASN A 1 76 ? 2.812 6.625 5.305 1.00 93.75 76 ASN A O 1
ATOM 605 N N . ALA A 1 77 ? 2.271 4.925 3.935 1.00 90.38 77 ALA A N 1
ATOM 606 C CA . ALA A 1 77 ? 3.631 4.537 3.607 1.00 90.38 77 ALA A CA 1
ATOM 607 C C . ALA A 1 77 ? 3.721 4.128 2.135 1.00 90.38 77 ALA A C 1
ATOM 609 O O . ALA A 1 77 ? 2.856 3.430 1.605 1.00 90.38 77 ALA A O 1
ATOM 610 N N . ARG A 1 78 ? 4.796 4.542 1.462 1.00 86.19 78 ARG A N 1
ATOM 611 C CA . ARG A 1 78 ? 5.044 4.197 0.062 1.00 86.19 78 ARG A CA 1
ATOM 612 C C . ARG A 1 78 ? 6.523 3.981 -0.179 1.00 86.19 78 ARG A C 1
ATOM 614 O O . ARG A 1 78 ? 7.347 4.792 0.237 1.00 86.19 78 ARG A O 1
ATOM 621 N N . VAL A 1 79 ? 6.850 2.917 -0.903 1.00 78.88 79 VAL A N 1
ATOM 622 C CA . VAL A 1 79 ? 8.223 2.630 -1.317 1.00 78.88 79 VAL A CA 1
ATOM 623 C C . VAL A 1 79 ? 8.329 2.797 -2.830 1.00 78.88 79 VAL A C 1
ATOM 625 O O . VAL A 1 79 ? 7.470 2.349 -3.583 1.00 78.88 79 VAL A O 1
ATOM 628 N N . ILE A 1 80 ? 9.381 3.471 -3.292 1.00 73.50 80 ILE A N 1
ATOM 629 C CA . ILE A 1 80 ? 9.647 3.677 -4.719 1.00 73.50 80 ILE A CA 1
ATOM 630 C C . ILE A 1 80 ? 11.061 3.178 -4.999 1.00 73.50 80 ILE A C 1
ATOM 632 O O . ILE A 1 80 ? 12.023 3.737 -4.476 1.00 73.50 80 ILE A O 1
ATOM 636 N N . SER A 1 81 ? 11.187 2.147 -5.836 1.00 70.31 81 SER A N 1
ATOM 637 C CA . SER A 1 81 ? 12.473 1.677 -6.354 1.00 70.31 81 SER A CA 1
ATOM 638 C C . SER A 1 81 ? 12.544 1.945 -7.853 1.00 70.31 81 SER A C 1
ATOM 640 O O . SER A 1 81 ? 11.635 1.584 -8.602 1.00 70.31 81 SER A O 1
ATOM 642 N N . ARG A 1 82 ? 13.609 2.616 -8.298 1.00 66.44 82 ARG A N 1
ATOM 643 C CA . ARG A 1 82 ? 13.858 2.900 -9.715 1.00 66.44 82 ARG A CA 1
ATOM 644 C C . ARG A 1 82 ? 15.352 2.829 -10.007 1.00 66.44 82 ARG A C 1
ATOM 646 O O . ARG A 1 82 ? 16.146 3.399 -9.258 1.00 66.44 82 ARG A O 1
ATOM 653 N N . ASN A 1 83 ? 15.723 2.203 -11.120 1.00 61.41 83 ASN A N 1
ATOM 654 C CA . ASN A 1 83 ? 17.088 2.282 -11.632 1.00 61.41 83 ASN A CA 1
ATOM 655 C C . ASN A 1 83 ? 17.293 3.675 -12.248 1.00 61.41 83 ASN A C 1
ATOM 657 O O . ASN A 1 83 ? 16.452 4.141 -13.020 1.00 61.41 83 ASN A O 1
ATOM 661 N N . ARG A 1 84 ? 18.372 4.378 -11.883 1.00 59.12 84 ARG A N 1
ATOM 662 C CA . ARG A 1 84 ? 18.751 5.624 -12.565 1.00 59.12 84 ARG A CA 1
ATOM 663 C C . ARG A 1 84 ? 19.396 5.262 -13.901 1.00 59.12 84 ARG A C 1
ATOM 665 O O . ARG A 1 84 ? 20.287 4.421 -13.946 1.00 59.12 84 ARG A O 1
ATOM 672 N N . LEU A 1 85 ? 18.913 5.869 -14.983 1.00 53.84 85 LEU A N 1
ATOM 673 C CA . LEU A 1 85 ? 19.576 5.813 -16.278 1.00 53.84 85 LEU A CA 1
ATOM 674 C C . LEU A 1 85 ? 20.649 6.908 -16.289 1.00 53.84 85 LEU A C 1
ATOM 676 O O . LEU A 1 85 ? 20.340 8.055 -16.601 1.00 53.84 85 LEU A O 1
ATOM 680 N N . ASP A 1 86 ? 21.887 6.560 -15.954 1.00 56.38 86 ASP A N 1
ATOM 681 C CA . ASP A 1 86 ? 23.032 7.448 -16.170 1.00 56.38 86 ASP A CA 1
ATOM 682 C C . ASP A 1 86 ? 23.487 7.282 -17.629 1.00 56.38 86 ASP A C 1
ATOM 684 O O . ASP A 1 86 ? 24.458 6.597 -17.931 1.00 56.38 86 ASP A O 1
ATOM 688 N N . ALA A 1 87 ? 22.714 7.833 -18.567 1.00 55.50 87 ALA A N 1
ATOM 689 C CA . ALA A 1 87 ? 23.118 7.903 -19.967 1.00 55.50 87 ALA A CA 1
ATOM 690 C C . ALA A 1 87 ? 23.748 9.273 -20.229 1.00 55.50 87 ALA A C 1
ATOM 692 O O . ALA A 1 87 ? 23.044 10.245 -20.505 1.00 55.50 87 ALA A O 1
ATOM 693 N N . VAL A 1 88 ? 25.078 9.348 -20.165 1.00 57.97 88 VAL A N 1
ATOM 694 C CA . VAL A 1 88 ? 25.801 10.376 -20.918 1.00 57.97 88 VAL A CA 1
ATOM 695 C C . VAL A 1 88 ? 25.733 9.928 -22.373 1.00 57.97 88 VAL A C 1
ATOM 697 O O . VAL A 1 88 ? 26.344 8.929 -22.746 1.00 57.97 88 VAL A O 1
ATOM 700 N N . LEU A 1 89 ? 24.929 10.609 -23.189 1.00 56.84 89 LEU A N 1
ATOM 701 C CA . LEU A 1 89 ? 25.019 10.455 -24.636 1.00 56.84 89 LEU A CA 1
ATOM 702 C C . LEU A 1 89 ? 26.366 11.052 -25.052 1.00 56.84 89 LEU A C 1
ATOM 704 O O . LEU A 1 89 ? 26.485 12.267 -25.197 1.00 56.84 89 LEU A O 1
ATOM 708 N N . THR A 1 90 ? 27.396 10.221 -25.195 1.00 57.12 90 THR A N 1
ATOM 709 C CA . THR A 1 90 ? 28.605 10.625 -25.909 1.00 57.12 90 THR A CA 1
ATOM 710 C C . THR A 1 90 ? 28.224 10.801 -27.369 1.00 57.12 90 THR A C 1
ATOM 712 O O . THR A 1 90 ? 27.980 9.838 -28.099 1.00 57.12 90 THR A O 1
ATOM 715 N N . ASP A 1 91 ? 28.113 12.055 -27.793 1.00 62.50 91 ASP A N 1
ATOM 716 C CA . ASP A 1 91 ? 28.012 12.375 -29.205 1.00 62.50 91 ASP A CA 1
ATOM 717 C C . ASP A 1 91 ? 29.355 12.045 -29.861 1.00 62.50 91 ASP A C 1
ATOM 719 O O . ASP A 1 91 ? 30.321 12.794 -29.757 1.00 62.50 91 ASP A O 1
ATOM 723 N N . ILE A 1 92 ? 29.411 10.903 -30.549 1.00 59.00 92 ILE A N 1
ATOM 724 C CA . ILE A 1 92 ? 30.610 10.401 -31.237 1.00 59.00 92 ILE A CA 1
ATOM 725 C C . ILE A 1 92 ? 31.059 11.334 -32.382 1.00 59.00 92 ILE A C 1
ATOM 727 O O . ILE A 1 92 ? 32.097 11.102 -33.000 1.00 59.00 92 ILE A O 1
ATOM 731 N N . LYS A 1 93 ? 30.276 12.377 -32.701 1.00 63.22 93 LYS A N 1
ATOM 732 C CA . LYS A 1 93 ? 30.607 13.410 -33.688 1.00 63.22 93 LYS A CA 1
ATOM 733 C C . LYS A 1 93 ? 30.968 14.761 -33.065 1.00 63.22 93 LYS A C 1
ATOM 735 O O . LYS A 1 93 ? 31.337 15.662 -33.817 1.00 63.22 93 LYS A O 1
ATOM 740 N N . ASN A 1 94 ? 30.896 14.912 -31.741 1.00 65.25 94 ASN A N 1
ATOM 741 C CA . ASN A 1 94 ? 31.284 16.140 -31.058 1.00 65.25 94 ASN A CA 1
ATOM 742 C C . ASN A 1 94 ? 32.708 16.006 -30.481 1.00 65.25 94 ASN A C 1
ATOM 744 O O . ASN A 1 94 ? 32.892 15.287 -29.499 1.00 65.25 94 ASN A O 1
ATOM 748 N N . PRO A 1 95 ? 33.721 16.695 -31.039 1.00 60.41 95 PRO A N 1
ATOM 749 C CA . PRO A 1 95 ? 35.090 16.636 -30.520 1.00 60.41 95 PRO A CA 1
ATOM 750 C C . PRO A 1 95 ? 35.245 17.224 -29.105 1.00 60.41 95 PRO A C 1
ATOM 752 O O . PRO A 1 95 ? 36.280 16.999 -28.483 1.00 60.41 95 PRO A O 1
ATOM 755 N N . ASP A 1 96 ? 34.227 17.920 -28.582 1.00 65.19 96 ASP A N 1
ATOM 756 C CA . ASP A 1 96 ? 34.244 18.550 -27.257 1.00 65.19 96 ASP A CA 1
ATOM 757 C C . ASP A 1 96 ? 33.564 17.704 -26.159 1.00 65.19 96 ASP A C 1
ATOM 759 O O . ASP A 1 96 ? 33.393 18.174 -25.032 1.00 65.19 96 ASP A O 1
ATOM 763 N N . SER A 1 97 ? 33.156 16.457 -26.436 1.00 54.31 97 SER A N 1
ATOM 764 C CA . SER A 1 97 ? 32.651 15.564 -25.383 1.00 54.31 97 SER A CA 1
ATOM 765 C C . SER A 1 97 ? 33.813 15.071 -24.5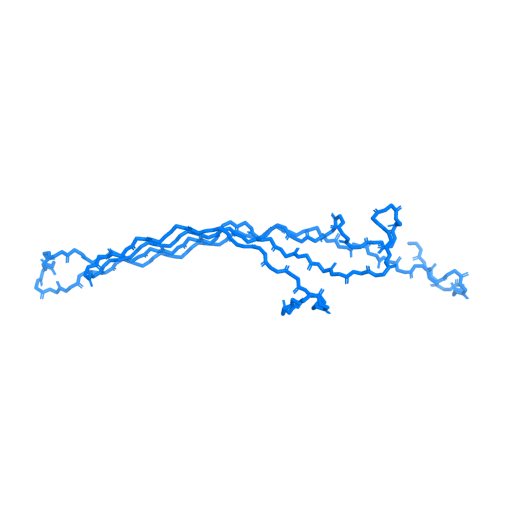07 1.00 54.31 97 SER A C 1
ATOM 767 O O . SER A 1 97 ? 34.596 14.218 -24.927 1.00 54.31 97 SER A O 1
ATOM 769 N N . ILE A 1 98 ? 33.942 15.626 -23.301 1.00 52.34 98 ILE A N 1
ATOM 770 C CA . ILE A 1 98 ? 34.994 15.287 -22.331 1.00 52.34 98 ILE A CA 1
ATOM 771 C C . ILE A 1 98 ? 34.517 14.125 -21.441 1.00 52.34 98 ILE A C 1
ATOM 773 O O . ILE A 1 98 ? 33.377 14.151 -20.974 1.00 52.34 98 ILE A O 1
ATOM 777 N N . ASN A 1 99 ? 35.386 13.124 -21.237 1.00 49.31 99 ASN A N 1
ATOM 778 C CA . ASN A 1 99 ? 35.232 12.048 -20.240 1.00 49.31 99 ASN A CA 1
ATOM 779 C C . ASN A 1 99 ? 35.080 12.593 -18.815 1.00 49.31 99 ASN A C 1
ATOM 781 O O . ASN A 1 99 ? 35.850 13.518 -18.465 1.00 49.31 99 ASN A O 1
#

Solvent-accessible surface area (backbone atoms only — not comparable to full-atom values): 6331 Å² total; per-residue (Å²): 118,90,71,73,86,46,56,64,46,77,49,75,52,73,53,75,48,82,53,100,70,31,39,39,40,39,37,36,39,40,54,44,67,68,68,97,58,54,83,86,40,90,84,40,54,69,93,51,53,41,53,39,43,50,37,37,40,38,38,47,46,70,92,66,64,55,97,87,38,86,56,76,47,78,50,78,49,74,47,83,52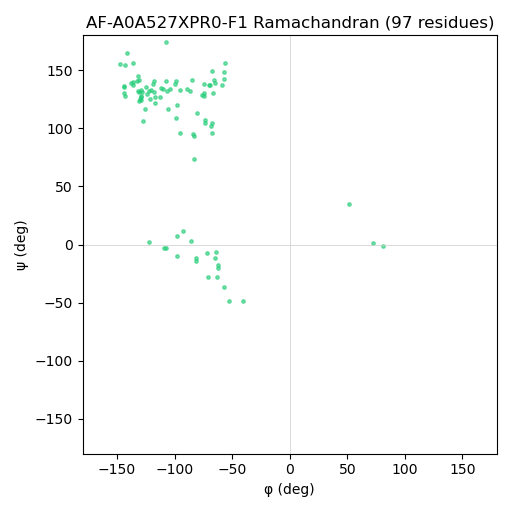,68,68,83,83,87,72,80,81,74,53,92,84,47,92,82,70,76,134

Nearest PDB structures (foldseek):
  4afk-assembly1_A  TM=3.614E-01  e=8.817E+00  Pseudomonas aeruginosa PAO1
  6yfl-assembly1_AB  TM=2.690E-01  e=9.318E+00  Leviviridae sp.